Protein AF-A0A2E9A1E4-F1 (afdb_monomer_lite)

pLDDT: mean 84.2, std 9.4, range [40.03, 96.19]

Radius of gyration: 18.61 Å; chains: 1; bounding box: 49×43×43 Å

Structure (mmCIF, N/CA/C/O backbone):
data_AF-A0A2E9A1E4-F1
#
_entry.id   AF-A0A2E9A1E4-F1
#
loop_
_atom_site.group_PDB
_atom_site.id
_atom_site.type_symbol
_atom_site.label_atom_id
_atom_site.label_alt_id
_atom_site.label_comp_id
_atom_site.label_asym_id
_atom_site.label_entity_id
_atom_site.label_seq_id
_atom_site.pdbx_PDB_ins_code
_atom_site.Cartn_x
_atom_site.Cartn_y
_atom_site.Cartn_z
_atom_site.occupancy
_atom_site.B_iso_or_equiv
_atom_site.auth_seq_id
_atom_site.auth_comp_id
_atom_site.auth_asym_id
_atom_site.auth_atom_id
_atom_site.pdbx_PDB_model_num
ATOM 1 N N . MET A 1 1 ? -29.675 20.382 13.385 1.00 40.03 1 MET A N 1
ATOM 2 C CA . MET A 1 1 ? -28.700 20.435 12.267 1.00 40.03 1 MET A CA 1
ATOM 3 C C . MET A 1 1 ? -27.272 20.864 12.687 1.00 40.03 1 MET A C 1
ATOM 5 O O . MET A 1 1 ? -26.466 21.179 11.827 1.00 40.03 1 MET A O 1
ATOM 9 N N . LEU A 1 2 ? -26.897 20.816 13.980 1.00 40.12 2 LEU A N 1
ATOM 10 C CA . LEU A 1 2 ? -25.581 21.273 14.492 1.00 40.12 2 LEU A CA 1
ATOM 11 C C . LEU A 1 2 ? -24.606 20.144 14.901 1.00 40.12 2 LEU A C 1
ATOM 13 O O . LEU A 1 2 ? -23.461 20.408 15.244 1.00 40.12 2 LEU A O 1
ATOM 17 N N . ARG A 1 3 ? -25.017 18.871 14.825 1.00 50.09 3 ARG A N 1
ATOM 18 C CA . ARG A 1 3 ? -24.225 17.720 15.310 1.00 50.09 3 ARG A CA 1
ATOM 19 C C . ARG A 1 3 ? -23.134 17.237 14.333 1.00 50.09 3 ARG A C 1
ATOM 21 O O . ARG A 1 3 ? -22.234 16.516 14.751 1.00 50.09 3 ARG A O 1
ATOM 28 N N . ASN A 1 4 ? -23.188 17.636 13.056 1.00 57.94 4 ASN A N 1
ATOM 29 C CA . ASN A 1 4 ? -22.256 17.153 12.022 1.00 57.94 4 ASN A CA 1
ATOM 30 C C . ASN A 1 4 ? -20.977 17.989 11.865 1.00 57.94 4 ASN A C 1
ATOM 32 O O . ASN A 1 4 ? -19.946 17.414 11.529 1.00 57.94 4 ASN A O 1
ATOM 36 N N . LYS A 1 5 ? -20.995 19.303 12.143 1.00 59.41 5 LYS A N 1
ATOM 37 C CA . LYS A 1 5 ? -19.805 20.160 11.960 1.00 59.41 5 LYS A CA 1
ATOM 38 C C . LYS A 1 5 ? -18.646 19.756 12.881 1.00 59.41 5 LYS A C 1
ATOM 40 O O . LYS A 1 5 ? -17.521 19.650 12.408 1.00 59.41 5 LYS A O 1
ATOM 45 N N . ASN A 1 6 ? -18.929 19.412 14.142 1.00 72.94 6 ASN A N 1
ATOM 46 C CA . ASN A 1 6 ? -17.896 18.924 15.066 1.00 72.94 6 ASN A CA 1
ATOM 47 C C . ASN A 1 6 ? -17.335 17.562 14.647 1.00 72.94 6 ASN A C 1
ATOM 49 O O . ASN A 1 6 ? -16.136 17.351 14.753 1.00 72.94 6 ASN A O 1
ATOM 53 N N . LYS A 1 7 ? -18.167 16.649 14.127 1.00 76.62 7 LYS A N 1
ATOM 54 C CA . LYS A 1 7 ? -17.683 15.348 13.636 1.00 76.62 7 LYS A CA 1
ATOM 55 C C . LYS A 1 7 ? -16.771 15.501 12.425 1.00 76.62 7 LYS A C 1
ATOM 57 O O . LYS A 1 7 ? -15.719 14.881 12.393 1.00 76.62 7 LYS A O 1
ATOM 62 N N . PHE A 1 8 ? -17.161 16.333 11.459 1.00 78.88 8 PHE A N 1
ATOM 63 C CA . PHE A 1 8 ? -16.337 16.602 10.284 1.00 78.88 8 PHE A CA 1
ATOM 64 C C . PHE A 1 8 ? -15.002 17.246 10.670 1.00 78.88 8 PHE A C 1
ATOM 66 O O . PHE A 1 8 ? -13.958 16.788 10.224 1.00 78.88 8 PHE A O 1
ATOM 73 N N . PHE A 1 9 ? -15.026 18.244 11.559 1.00 81.19 9 PHE A N 1
ATOM 74 C CA . PHE A 1 9 ? -13.806 18.870 12.067 1.00 81.19 9 PHE A CA 1
ATOM 75 C C . PHE A 1 9 ? -12.897 17.865 12.789 1.00 81.19 9 PHE A C 1
ATOM 77 O O . PHE A 1 9 ? -11.700 17.841 12.537 1.00 81.19 9 PHE A O 1
ATOM 84 N N . ILE A 1 10 ? -13.458 16.978 13.619 1.00 76.50 10 ILE A N 1
ATOM 85 C CA . ILE A 1 10 ? -12.699 15.907 14.284 1.00 76.50 10 ILE A CA 1
ATOM 86 C C . ILE A 1 10 ? -12.077 14.943 13.264 1.00 76.50 10 ILE A C 1
ATOM 88 O O . ILE A 1 10 ? -10.913 14.588 13.411 1.00 76.50 10 ILE A O 1
ATOM 92 N N . ILE A 1 11 ? -12.820 14.536 12.229 1.00 78.50 11 ILE A N 1
ATOM 93 C CA . ILE A 1 11 ? -12.299 13.674 11.154 1.00 78.50 11 ILE A CA 1
ATOM 94 C C . ILE A 1 11 ? -11.147 14.367 10.423 1.00 78.50 11 ILE A C 1
ATOM 96 O O . ILE A 1 11 ? -10.117 13.748 10.183 1.00 78.50 11 ILE A O 1
ATOM 100 N N . LEU A 1 12 ? -11.304 15.652 10.107 1.00 80.94 12 LEU A N 1
ATOM 101 C CA . LEU A 1 12 ? -10.290 16.447 9.423 1.00 80.94 12 LEU A CA 1
ATOM 102 C C . LEU A 1 12 ? -9.027 16.606 10.283 1.00 80.94 12 LEU A C 1
ATOM 104 O O . LEU A 1 12 ? -7.925 16.408 9.784 1.00 80.94 12 LEU A O 1
ATOM 108 N N . VAL A 1 13 ? -9.170 16.875 11.584 1.00 85.00 13 VAL A N 1
ATOM 109 C CA . VAL A 1 13 ? -8.038 16.907 12.524 1.00 85.00 13 VAL A CA 1
ATOM 110 C C . VAL A 1 13 ? -7.352 15.543 12.595 1.00 85.00 13 VAL A C 1
ATOM 112 O O . VAL A 1 13 ? -6.137 15.479 12.451 1.00 85.00 13 VAL A O 1
ATOM 115 N N . LEU A 1 14 ? -8.104 14.448 12.756 1.00 79.31 14 LEU A N 1
ATOM 116 C CA . LEU A 1 14 ? -7.548 13.089 12.774 1.00 79.31 14 LEU A CA 1
ATOM 117 C C . LEU A 1 14 ? -6.788 12.761 11.487 1.00 79.31 14 LEU A C 1
ATOM 119 O O . LEU A 1 14 ? -5.710 12.180 11.554 1.00 79.31 14 LEU A O 1
ATOM 123 N N . PHE A 1 15 ? -7.315 13.167 10.332 1.00 78.25 15 PHE A N 1
ATOM 124 C CA . PHE A 1 15 ? -6.637 13.018 9.050 1.00 78.25 15 PHE A CA 1
ATOM 125 C C . PHE A 1 15 ? -5.281 13.734 9.043 1.00 78.25 15 PHE A C 1
ATOM 127 O O . PHE A 1 15 ? -4.271 13.110 8.727 1.00 78.25 15 PHE A O 1
ATOM 134 N N . PHE A 1 16 ? -5.219 14.996 9.479 1.00 79.94 16 PHE A N 1
ATOM 135 C CA . PHE A 1 16 ? -3.944 15.712 9.590 1.00 79.94 16 PHE A CA 1
ATOM 136 C C . PHE A 1 16 ? -2.987 15.070 10.597 1.00 79.94 16 PHE A C 1
ATOM 138 O O . PHE A 1 16 ? -1.792 15.008 10.327 1.00 79.94 16 PHE A O 1
ATOM 145 N N . VAL A 1 17 ? -3.483 14.538 11.717 1.00 82.62 17 VAL A N 1
ATOM 146 C CA . VAL A 1 17 ? -2.642 13.787 12.662 1.00 82.62 17 VAL A CA 1
ATOM 147 C C . VAL A 1 17 ? -2.032 12.552 11.994 1.00 82.62 17 VAL A C 1
ATOM 149 O O . VAL A 1 17 ? -0.837 12.320 12.132 1.00 82.62 17 VAL A O 1
ATOM 152 N N . ILE A 1 18 ? -2.809 11.786 11.224 1.00 79.62 18 ILE A N 1
ATOM 153 C CA . ILE A 1 18 ? -2.294 10.624 10.478 1.00 79.62 18 ILE A CA 1
ATOM 154 C C . ILE A 1 18 ? -1.239 11.058 9.452 1.00 79.62 18 ILE A C 1
ATOM 156 O O . ILE A 1 18 ? -0.200 10.407 9.326 1.00 79.62 18 ILE A O 1
ATOM 160 N N . LEU A 1 19 ? -1.467 12.174 8.753 1.00 79.00 19 LEU A N 1
ATOM 161 C CA . LEU A 1 19 ? -0.495 12.724 7.808 1.00 79.00 19 LEU A CA 1
ATOM 162 C C . LEU A 1 19 ? 0.808 13.166 8.488 1.00 79.00 19 LEU A C 1
ATOM 164 O O . LEU A 1 19 ? 1.867 12.992 7.899 1.00 79.00 19 LEU A O 1
ATOM 168 N N . LEU A 1 20 ? 0.763 13.674 9.724 1.00 81.75 20 LEU A N 1
ATOM 169 C CA . LEU A 1 20 ? 1.970 14.064 10.469 1.00 81.75 20 LEU A CA 1
ATOM 170 C C . LEU A 1 20 ? 2.889 12.877 10.776 1.00 81.75 20 LEU A C 1
ATOM 172 O O . LEU A 1 20 ? 4.106 13.032 10.774 1.00 81.75 20 LEU A O 1
ATOM 176 N N . PHE A 1 21 ? 2.320 11.699 11.033 1.00 80.75 21 PHE A N 1
ATOM 177 C CA . PHE A 1 21 ? 3.093 10.478 11.291 1.00 80.75 21 PHE A CA 1
ATOM 178 C C . PHE A 1 21 ? 3.447 9.710 10.015 1.00 80.75 21 PHE A C 1
ATOM 180 O O . PHE A 1 21 ? 4.192 8.734 10.054 1.00 80.75 21 PHE A O 1
ATOM 187 N N . THR A 1 22 ? 2.920 10.139 8.871 1.00 80.12 22 THR A N 1
ATOM 188 C CA . THR A 1 22 ? 3.180 9.507 7.585 1.00 80.12 22 THR A CA 1
ATOM 189 C C . THR A 1 22 ? 4.537 9.941 7.053 1.00 80.12 22 THR A C 1
ATOM 191 O O . THR A 1 22 ? 4.763 11.115 6.777 1.00 80.12 22 THR A O 1
ATOM 194 N N . LYS A 1 23 ? 5.440 8.981 6.848 1.00 80.75 23 LYS A N 1
ATOM 195 C CA . LYS A 1 23 ? 6.753 9.264 6.265 1.00 80.75 23 LYS A CA 1
ATOM 196 C C . LYS A 1 23 ? 6.636 9.522 4.760 1.00 80.75 23 LYS A C 1
ATOM 198 O O . LYS A 1 23 ? 6.281 8.623 3.999 1.00 80.75 23 LYS A O 1
ATOM 203 N N . ILE A 1 24 ? 6.914 10.742 4.315 1.00 76.75 24 ILE A N 1
ATOM 204 C CA . ILE A 1 24 ? 6.660 11.162 2.925 1.00 76.75 24 ILE A CA 1
ATOM 205 C C . ILE A 1 24 ? 7.833 10.795 2.001 1.00 76.75 24 ILE A C 1
ATOM 207 O O . ILE A 1 24 ? 7.619 10.460 0.838 1.00 76.75 24 ILE A O 1
ATOM 211 N N . ASP A 1 25 ? 9.057 10.761 2.533 1.00 71.31 25 ASP A N 1
ATOM 212 C CA . ASP A 1 25 ? 10.318 10.636 1.784 1.00 71.31 25 ASP A CA 1
ATOM 213 C C . ASP A 1 25 ? 10.343 9.439 0.820 1.00 71.31 25 ASP A C 1
ATOM 215 O O . ASP A 1 25 ? 10.876 9.516 -0.282 1.00 71.31 25 ASP A O 1
ATOM 219 N N . PHE A 1 26 ? 9.748 8.315 1.225 1.00 70.31 26 PHE A N 1
ATOM 220 C CA . PHE A 1 26 ? 9.741 7.084 0.433 1.00 70.31 26 PHE A CA 1
ATOM 221 C C . PHE A 1 26 ? 8.629 7.031 -0.623 1.00 70.31 26 PHE A C 1
ATOM 223 O O . PHE A 1 26 ? 8.713 6.212 -1.536 1.00 70.31 26 PHE A O 1
ATOM 230 N N . ARG A 1 27 ? 7.593 7.868 -0.490 1.00 76.94 27 ARG A N 1
ATOM 231 C CA . ARG A 1 27 ? 6.411 7.910 -1.371 1.00 76.94 27 ARG A CA 1
ATOM 232 C C . ARG A 1 27 ? 6.583 8.878 -2.541 1.00 76.94 27 ARG A C 1
ATOM 234 O O . ARG A 1 27 ? 5.845 8.796 -3.511 1.00 76.94 27 ARG A O 1
ATOM 241 N N . LEU A 1 28 ? 7.568 9.771 -2.441 1.00 79.81 28 LEU A N 1
ATOM 242 C CA . LEU A 1 28 ? 7.981 10.699 -3.498 1.00 79.81 28 LEU A CA 1
ATOM 243 C C . LEU A 1 28 ? 9.266 10.240 -4.200 1.00 79.81 28 LEU A C 1
ATOM 245 O O . LEU A 1 28 ? 9.949 11.035 -4.842 1.00 79.81 28 LEU A O 1
ATOM 249 N N . LYS A 1 29 ? 9.629 8.961 -4.054 1.00 79.62 29 LYS A N 1
ATOM 250 C CA . LYS A 1 29 ? 10.725 8.381 -4.827 1.00 79.62 29 LYS A CA 1
ATOM 251 C C . LYS A 1 29 ? 10.314 8.259 -6.287 1.00 79.62 29 LYS A C 1
ATOM 253 O O . LYS A 1 29 ? 9.159 7.983 -6.594 1.00 79.62 29 LYS A O 1
ATOM 258 N N . THR A 1 30 ? 11.286 8.443 -7.169 1.00 77.44 30 THR A N 1
ATOM 259 C CA . THR A 1 30 ? 11.099 8.296 -8.614 1.00 77.44 30 THR A CA 1
ATOM 260 C C . THR A 1 30 ? 11.078 6.836 -9.044 1.00 77.44 30 THR A C 1
ATOM 262 O O . THR A 1 30 ? 10.456 6.525 -10.052 1.00 77.44 30 THR A O 1
ATOM 265 N N . ASP A 1 31 ? 11.738 5.958 -8.282 1.00 78.25 31 ASP A N 1
ATOM 266 C CA . ASP A 1 31 ? 11.873 4.538 -8.598 1.00 78.25 31 ASP A CA 1
ATOM 267 C C . ASP A 1 31 ? 12.046 3.679 -7.327 1.00 78.25 31 ASP A C 1
ATOM 269 O O . ASP A 1 31 ? 12.456 4.181 -6.266 1.00 78.25 31 ASP A O 1
ATOM 273 N N . ILE A 1 32 ? 11.751 2.382 -7.433 1.00 84.00 32 ILE A N 1
ATOM 274 C CA . ILE A 1 32 ? 11.985 1.385 -6.388 1.00 84.00 32 ILE A CA 1
ATOM 275 C C . ILE A 1 32 ? 13.297 0.662 -6.675 1.00 84.00 32 ILE A C 1
ATOM 277 O O . ILE A 1 32 ? 13.448 -0.103 -7.619 1.00 84.00 32 ILE A O 1
ATOM 281 N N . THR A 1 33 ? 14.276 0.886 -5.804 1.00 83.88 33 THR A N 1
ATOM 282 C CA . THR A 1 33 ? 15.603 0.286 -5.936 1.00 83.88 33 THR A CA 1
ATOM 283 C C . THR A 1 33 ? 15.553 -1.229 -5.750 1.00 83.88 33 THR A C 1
ATOM 285 O O . THR A 1 33 ? 15.184 -1.705 -4.672 1.00 83.88 33 THR A O 1
ATOM 288 N N . CYS A 1 34 ? 16.028 -1.975 -6.746 1.00 83.75 34 CYS A N 1
ATOM 289 C CA . CYS A 1 34 ? 16.341 -3.396 -6.598 1.00 83.75 34 CYS A CA 1
ATOM 290 C C . CYS A 1 34 ? 17.409 -3.601 -5.496 1.00 83.75 34 CYS A C 1
ATOM 292 O O . CYS A 1 34 ? 18.268 -2.746 -5.284 1.00 83.75 34 CYS A O 1
ATOM 294 N N . CYS A 1 35 ? 17.438 -4.697 -4.740 1.00 81.75 35 CYS A N 1
ATOM 295 C CA . CYS A 1 35 ? 16.630 -5.915 -4.833 1.00 81.75 35 CYS A CA 1
ATOM 296 C C . CYS A 1 35 ? 16.207 -6.343 -3.422 1.00 81.75 35 CYS A C 1
ATOM 298 O O . CYS A 1 35 ? 16.689 -7.340 -2.878 1.00 81.75 35 CYS A O 1
ATOM 300 N N . SER A 1 36 ? 15.387 -5.514 -2.779 1.00 86.75 36 SER A N 1
ATOM 301 C CA . SER A 1 36 ? 14.762 -5.825 -1.492 1.00 86.75 36 SER A CA 1
ATOM 302 C C . SER A 1 36 ? 13.408 -6.510 -1.695 1.00 86.75 36 SER A C 1
ATOM 304 O O . SER A 1 36 ? 12.924 -6.632 -2.818 1.00 86.75 36 SER A O 1
ATOM 306 N N . ASP A 1 37 ? 12.771 -6.936 -0.607 1.00 86.25 37 ASP A N 1
ATOM 307 C CA . ASP A 1 37 ? 11.415 -7.498 -0.673 1.00 86.25 37 ASP A CA 1
ATOM 308 C C . ASP A 1 37 ? 10.406 -6.478 -1.233 1.00 86.25 37 ASP A C 1
ATOM 310 O O . ASP A 1 37 ? 9.525 -6.840 -2.002 1.00 86.25 37 ASP A O 1
ATOM 314 N N . ASP A 1 38 ? 10.574 -5.188 -0.911 1.00 86.69 38 ASP A N 1
ATOM 315 C CA . ASP A 1 38 ? 9.723 -4.103 -1.427 1.00 86.69 38 ASP A CA 1
ATOM 316 C C . ASP A 1 38 ? 9.736 -4.038 -2.958 1.00 86.69 38 ASP A C 1
ATOM 318 O O . ASP A 1 38 ? 8.695 -3.813 -3.575 1.00 86.69 38 ASP A O 1
ATOM 322 N N . PHE A 1 39 ? 10.913 -4.256 -3.552 1.00 90.25 39 PHE A N 1
ATOM 323 C CA . PHE A 1 39 ? 11.080 -4.340 -4.997 1.00 90.25 39 PHE A CA 1
ATOM 324 C C . PHE A 1 39 ? 10.326 -5.545 -5.557 1.00 90.25 39 PHE A C 1
ATOM 326 O O . PHE A 1 39 ? 9.548 -5.394 -6.487 1.00 90.25 39 PHE A O 1
ATOM 333 N N . ASP A 1 40 ? 10.469 -6.720 -4.948 1.00 90.75 40 ASP A N 1
ATOM 334 C CA . ASP A 1 40 ? 9.810 -7.936 -5.434 1.00 90.75 40 ASP A CA 1
ATOM 335 C C . ASP A 1 40 ? 8.282 -7.804 -5.439 1.00 90.75 40 ASP A C 1
ATOM 337 O O . ASP A 1 40 ? 7.625 -8.150 -6.421 1.00 90.75 40 ASP A O 1
ATOM 341 N N . TYR A 1 41 ? 7.713 -7.252 -4.365 1.00 91.50 41 TYR A N 1
ATOM 342 C CA . TYR A 1 41 ? 6.272 -7.016 -4.267 1.00 91.50 41 TYR A CA 1
ATOM 343 C C . TYR A 1 41 ? 5.781 -5.964 -5.261 1.00 91.50 41 TYR A C 1
ATOM 345 O O . TYR A 1 41 ? 4.688 -6.103 -5.812 1.00 91.50 41 TYR A O 1
ATOM 353 N N . PHE A 1 42 ? 6.589 -4.934 -5.516 1.00 92.56 42 PHE A N 1
ATOM 354 C CA . PHE A 1 42 ? 6.269 -3.927 -6.516 1.00 92.56 42 PHE A CA 1
ATOM 355 C C . PHE A 1 42 ? 6.289 -4.503 -7.929 1.00 92.56 42 PHE A C 1
ATOM 357 O O . PHE A 1 42 ? 5.333 -4.294 -8.661 1.00 92.56 42 PHE A O 1
ATOM 364 N N . ILE A 1 43 ? 7.303 -5.293 -8.283 1.00 93.50 43 ILE A N 1
ATOM 365 C CA . ILE A 1 43 ? 7.417 -5.923 -9.605 1.00 93.50 43 ILE A CA 1
ATOM 366 C C . ILE A 1 43 ? 6.236 -6.864 -9.872 1.00 93.50 43 ILE A C 1
ATOM 368 O O . ILE A 1 43 ? 5.694 -6.886 -10.974 1.00 93.50 43 ILE A O 1
ATOM 372 N N . HIS A 1 44 ? 5.771 -7.594 -8.851 1.00 94.19 44 HIS A N 1
ATOM 373 C CA . 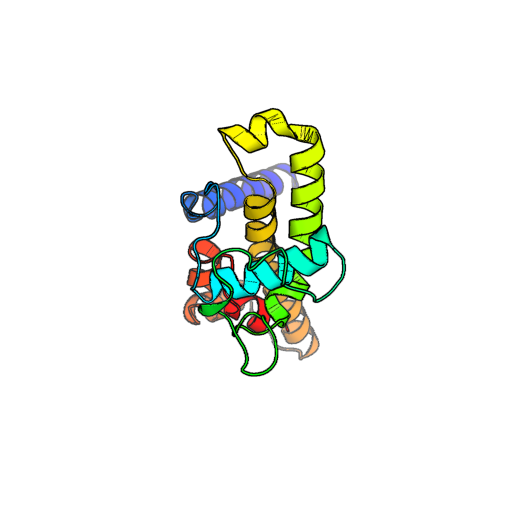HIS A 1 44 ? 4.519 -8.348 -8.934 1.00 94.19 44 HIS A CA 1
ATOM 374 C C . HIS A 1 44 ? 3.297 -7.466 -9.209 1.00 94.19 44 HIS A C 1
ATOM 376 O O . HIS A 1 44 ? 2.434 -7.857 -9.987 1.00 94.19 44 HIS A O 1
ATOM 382 N N . ALA A 1 45 ? 3.193 -6.301 -8.567 1.00 95.12 45 ALA A N 1
ATOM 383 C CA . ALA A 1 45 ? 2.098 -5.372 -8.828 1.00 95.12 45 ALA A CA 1
ATOM 384 C C . ALA A 1 45 ? 2.199 -4.742 -10.226 1.00 95.12 45 ALA A C 1
ATOM 386 O O . ALA A 1 45 ? 1.178 -4.557 -10.882 1.00 95.12 45 ALA A O 1
ATOM 387 N N . GLU A 1 46 ? 3.415 -4.427 -10.670 1.00 94.75 46 GLU A N 1
ATOM 388 C CA . GLU A 1 46 ? 3.712 -3.748 -11.928 1.00 94.75 46 GLU A CA 1
ATOM 389 C C . GLU A 1 46 ? 3.385 -4.626 -13.139 1.00 94.75 46 GLU A C 1
ATOM 391 O O . GLU A 1 46 ? 2.593 -4.195 -13.970 1.00 94.75 46 GLU A O 1
ATOM 396 N N . THR A 1 47 ? 3.857 -5.880 -13.186 1.00 95.19 47 THR A N 1
ATOM 397 C CA . THR A 1 47 ? 3.536 -6.816 -14.291 1.00 95.19 47 THR A CA 1
ATOM 398 C C . THR A 1 47 ? 2.021 -7.006 -14.461 1.00 95.19 47 THR A C 1
ATOM 400 O O . THR A 1 47 ? 1.488 -6.959 -15.567 1.00 95.19 47 THR A O 1
ATOM 403 N N . ILE A 1 48 ? 1.269 -7.088 -13.354 1.00 96.12 48 ILE A N 1
ATOM 404 C CA . ILE A 1 48 ? -0.194 -7.223 -13.401 1.00 96.12 48 ILE A CA 1
ATOM 405 C C . ILE A 1 48 ? -0.848 -5.927 -13.893 1.00 96.12 48 ILE A C 1
ATOM 407 O O . ILE A 1 48 ? -1.821 -5.969 -14.642 1.00 96.12 48 ILE A O 1
ATOM 411 N N . ALA A 1 49 ? -0.377 -4.779 -13.412 1.00 95.75 49 ALA A N 1
ATOM 412 C CA . ALA A 1 49 ? -1.004 -3.488 -13.669 1.00 95.75 49 ALA A CA 1
ATOM 413 C C . ALA A 1 49 ? -0.668 -2.905 -15.050 1.00 95.75 49 ALA A C 1
ATOM 415 O O . ALA A 1 49 ? -1.441 -2.087 -15.556 1.00 95.75 49 ALA A O 1
ATOM 416 N N . GLU A 1 50 ? 0.474 -3.274 -15.627 1.00 94.38 50 GLU A N 1
ATOM 417 C CA . GLU A 1 50 ? 0.918 -2.832 -16.951 1.00 94.38 50 GLU A CA 1
ATOM 418 C C . GLU A 1 50 ? 0.538 -3.833 -18.041 1.00 94.38 50 GLU A C 1
ATOM 420 O O . GLU A 1 50 ? -0.086 -3.443 -19.030 1.00 94.38 50 GLU A O 1
ATOM 425 N N . ASP A 1 51 ? 0.842 -5.115 -17.824 1.00 94.38 51 ASP A N 1
ATOM 426 C CA . ASP A 1 51 ? 0.789 -6.140 -18.871 1.00 94.38 51 ASP A CA 1
ATOM 427 C C . ASP A 1 51 ? -0.333 -7.168 -18.661 1.00 94.38 51 ASP A C 1
ATOM 429 O O . ASP A 1 51 ? -0.701 -7.893 -19.586 1.00 94.38 51 ASP A O 1
ATOM 433 N N . PHE A 1 52 ? -0.936 -7.199 -17.466 1.00 94.56 52 PHE A N 1
ATOM 434 C CA . PHE A 1 52 ? -1.953 -8.181 -17.067 1.00 94.56 52 PHE A CA 1
ATOM 435 C C . PHE A 1 52 ? -1.482 -9.636 -17.187 1.00 94.56 52 PHE A C 1
ATOM 437 O O . PHE A 1 52 ? -2.284 -10.541 -17.447 1.00 94.56 52 PHE A O 1
ATOM 444 N N . ASP A 1 53 ? -0.193 -9.877 -16.960 1.00 93.50 53 ASP A N 1
ATOM 445 C CA . ASP A 1 53 ? 0.401 -11.205 -16.996 1.00 93.50 53 ASP A CA 1
ATOM 446 C C . ASP A 1 53 ? 1.316 -11.472 -15.782 1.00 93.50 53 ASP A C 1
ATOM 448 O O . ASP A 1 53 ? 1.189 -10.849 -14.726 1.00 93.50 53 ASP A O 1
ATOM 452 N N . PHE A 1 54 ? 2.141 -12.514 -15.895 1.00 90.94 54 PHE A N 1
ATOM 453 C CA . PHE A 1 54 ? 3.182 -12.864 -14.928 1.00 90.94 54 PHE A CA 1
ATOM 454 C C . PHE A 1 54 ? 4.509 -13.132 -15.652 1.00 90.94 54 PHE A C 1
ATOM 456 O O . PHE A 1 54 ? 5.265 -14.030 -15.256 1.00 90.94 54 PHE A O 1
ATOM 463 N N . ASP A 1 55 ? 4.751 -12.424 -16.757 1.00 91.31 55 ASP A N 1
ATOM 464 C CA . ASP A 1 55 ? 6.032 -12.428 -17.451 1.00 91.31 55 ASP A CA 1
ATOM 465 C C . ASP A 1 55 ? 6.841 -11.210 -17.003 1.00 91.31 55 ASP A C 1
ATOM 467 O O . ASP A 1 55 ? 6.514 -10.074 -17.302 1.00 91.31 55 ASP A O 1
ATOM 471 N N . TYR A 1 56 ? 7.914 -11.458 -16.253 1.00 91.44 56 TYR A N 1
ATOM 472 C CA . TYR A 1 56 ? 8.710 -10.402 -15.624 1.00 91.44 56 TYR A CA 1
ATOM 473 C C . TYR A 1 56 ? 9.881 -9.931 -16.492 1.00 91.44 56 TYR A C 1
ATOM 475 O O . TYR A 1 56 ? 10.766 -9.225 -16.002 1.00 91.44 56 TYR A O 1
ATOM 483 N N . ALA A 1 57 ? 9.973 -10.389 -17.744 1.00 90.00 57 ALA A N 1
ATOM 484 C CA . ALA A 1 57 ? 11.136 -10.148 -18.594 1.00 90.00 57 ALA A CA 1
ATOM 485 C C . ALA A 1 57 ? 11.402 -8.653 -18.842 1.00 90.00 57 ALA A C 1
ATOM 487 O O . ALA A 1 57 ? 12.562 -8.244 -18.909 1.00 90.00 57 ALA A O 1
ATOM 488 N N . ASN A 1 58 ? 10.350 -7.842 -18.955 1.00 90.75 58 ASN A N 1
ATOM 489 C CA . ASN A 1 58 ? 10.424 -6.391 -19.116 1.00 90.75 58 ASN A CA 1
ATOM 490 C C . ASN A 1 58 ? 10.615 -5.657 -17.781 1.00 90.75 58 ASN A C 1
ATOM 492 O O . ASN A 1 58 ? 11.454 -4.760 -17.732 1.00 90.75 58 ASN A O 1
ATOM 496 N N . GLN A 1 59 ? 9.936 -6.045 -16.693 1.00 90.75 59 GLN A N 1
ATOM 497 C CA . GLN A 1 59 ? 10.113 -5.366 -15.395 1.00 90.75 59 GLN A CA 1
ATOM 498 C C . GLN A 1 59 ? 11.474 -5.644 -14.740 1.00 90.75 59 GLN A C 1
ATOM 500 O O . GLN A 1 59 ? 12.000 -4.813 -14.003 1.00 90.75 59 GLN A O 1
ATOM 505 N N . LEU A 1 60 ? 12.079 -6.809 -14.994 1.00 90.00 60 LEU A N 1
ATOM 506 C CA . LEU A 1 60 ? 13.378 -7.189 -14.419 1.00 90.00 60 LEU A CA 1
ATOM 507 C C . LEU A 1 60 ? 14.566 -6.908 -15.349 1.00 90.00 60 LEU A C 1
ATOM 509 O O . LEU A 1 60 ? 15.680 -7.373 -15.078 1.00 90.00 60 LEU A O 1
ATOM 513 N N . GLN A 1 61 ? 14.360 -6.139 -16.421 1.00 87.75 61 GLN A N 1
ATOM 514 C CA . GLN A 1 61 ? 15.423 -5.784 -17.354 1.00 87.75 61 GLN A CA 1
ATOM 515 C C . GLN A 1 61 ? 16.579 -5.065 -16.630 1.00 87.75 61 GLN A C 1
ATOM 517 O O . GLN A 1 61 ? 16.388 -4.090 -15.908 1.00 87.75 61 GLN A O 1
ATOM 522 N N . GLY A 1 62 ? 17.808 -5.548 -16.817 1.00 84.69 62 GLY A N 1
ATOM 523 C CA . GLY A 1 62 ? 19.015 -5.038 -16.157 1.00 84.69 62 GLY A CA 1
ATOM 524 C C . GLY A 1 62 ? 19.302 -5.618 -14.765 1.00 84.69 62 GLY A C 1
ATOM 525 O O . GLY A 1 62 ? 20.400 -5.411 -14.241 1.00 84.69 62 GLY A O 1
ATOM 526 N N . VAL A 1 63 ? 18.370 -6.372 -14.172 1.00 85.81 63 VAL A N 1
ATOM 527 C CA . VAL A 1 63 ? 18.533 -7.052 -12.871 1.00 85.81 63 VAL A CA 1
ATOM 528 C C . VAL A 1 63 ? 18.161 -8.538 -12.929 1.00 85.81 63 VAL A C 1
ATOM 530 O O . VAL A 1 63 ? 17.975 -9.189 -11.899 1.00 85.81 63 VAL A O 1
ATOM 533 N N . GLU A 1 64 ? 18.146 -9.121 -14.127 1.00 83.19 64 GLU A N 1
ATOM 534 C CA . GLU A 1 64 ? 17.669 -10.481 -14.400 1.00 83.19 64 GLU A CA 1
ATOM 535 C C . GLU A 1 64 ? 18.430 -11.524 -13.570 1.00 83.19 64 GLU A C 1
ATOM 537 O O . GLU A 1 64 ? 17.868 -12.499 -13.077 1.00 83.19 64 GLU A O 1
ATOM 542 N N . LYS A 1 65 ? 19.736 -11.304 -13.374 1.00 76.12 65 LYS A N 1
ATOM 543 C CA . LYS A 1 65 ? 20.610 -12.208 -12.608 1.00 76.12 65 LYS A CA 1
ATOM 544 C C . LYS A 1 65 ? 20.416 -12.108 -11.096 1.00 76.12 65 LYS A C 1
ATOM 546 O O . LYS A 1 65 ? 20.790 -13.039 -10.387 1.00 76.12 65 LYS A O 1
ATOM 551 N N . ALA A 1 66 ? 19.886 -10.990 -10.601 1.00 72.19 66 ALA A N 1
ATOM 552 C CA . ALA A 1 66 ? 19.666 -10.778 -9.174 1.00 72.19 66 ALA A CA 1
ATOM 553 C C . ALA A 1 66 ? 18.386 -11.472 -8.683 1.00 72.19 66 ALA A C 1
ATOM 555 O O . ALA A 1 66 ? 18.312 -11.845 -7.512 1.00 72.19 66 ALA A O 1
ATOM 556 N N . ARG A 1 67 ? 17.407 -11.676 -9.576 1.00 68.62 67 ARG A N 1
ATOM 557 C CA . ARG A 1 67 ? 16.095 -12.282 -9.305 1.00 68.62 67 ARG A CA 1
ATOM 558 C C . ARG A 1 67 ? 15.784 -13.378 -10.326 1.00 68.62 67 ARG A C 1
ATOM 560 O O . ARG A 1 67 ? 14.984 -13.216 -11.244 1.00 68.62 67 ARG A O 1
ATOM 567 N N . HIS A 1 68 ? 16.467 -14.510 -10.166 1.00 65.62 68 HIS A N 1
ATOM 568 C CA . HIS A 1 68 ? 16.290 -15.688 -11.013 1.00 65.62 68 HIS A CA 1
ATOM 569 C C . HIS A 1 68 ? 15.921 -16.894 -10.157 1.00 65.62 68 HIS A C 1
ATOM 571 O O . HIS A 1 68 ? 16.724 -17.368 -9.346 1.00 65.62 68 HIS A O 1
ATOM 577 N N . ASN A 1 69 ? 14.729 -17.446 -10.374 1.00 61.34 69 ASN A N 1
ATOM 578 C CA . ASN A 1 69 ? 14.479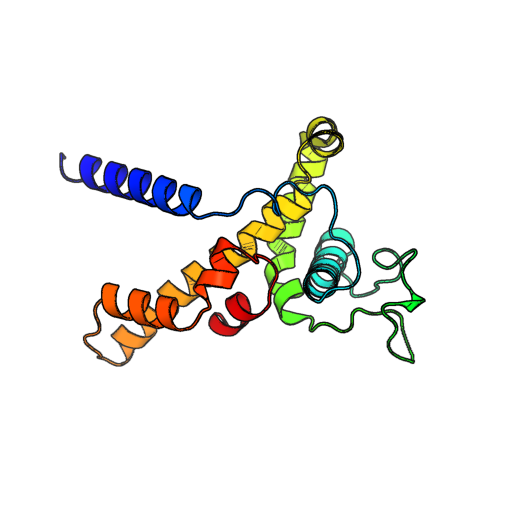 -18.830 -10.007 1.00 61.34 69 ASN A CA 1
ATOM 579 C C . ASN A 1 69 ? 15.180 -19.690 -11.064 1.00 61.34 69 ASN A C 1
ATOM 581 O O . ASN A 1 69 ? 15.105 -19.367 -12.240 1.00 61.34 69 ASN A O 1
ATOM 585 N N . LYS A 1 70 ? 15.859 -20.783 -10.693 1.00 64.56 70 LYS A N 1
ATOM 586 C CA . LYS A 1 70 ? 16.794 -21.553 -11.553 1.00 64.56 70 LYS A CA 1
ATOM 587 C C . LYS A 1 70 ? 16.293 -21.878 -12.978 1.00 64.56 70 LYS A C 1
ATOM 589 O O . LYS A 1 70 ? 17.110 -22.179 -13.842 1.00 64.56 70 LYS A O 1
ATOM 594 N N . VAL A 1 71 ? 14.982 -21.817 -13.214 1.00 71.25 71 VAL A N 1
ATOM 595 C CA . VAL A 1 71 ? 14.292 -22.106 -14.475 1.00 71.25 71 VAL A CA 1
ATOM 596 C C . VAL A 1 71 ? 13.761 -20.850 -15.200 1.00 71.25 71 VAL A C 1
ATOM 598 O O . VAL A 1 71 ? 13.683 -20.877 -16.425 1.00 71.25 71 VAL A O 1
ATOM 601 N N . LYS A 1 72 ? 13.396 -19.764 -14.497 1.00 80.31 72 LYS A N 1
ATOM 602 C CA . LYS A 1 72 ? 12.777 -18.550 -15.071 1.00 80.31 72 LYS A CA 1
ATOM 603 C C . LYS A 1 72 ? 13.077 -17.290 -14.246 1.00 80.31 72 LYS A C 1
ATOM 605 O O . LYS A 1 72 ? 13.177 -17.355 -13.021 1.00 80.31 72 LYS A O 1
ATOM 610 N N . ILE A 1 73 ? 13.141 -16.154 -14.938 1.00 85.94 73 ILE A N 1
ATOM 611 C CA . ILE A 1 73 ? 13.287 -14.821 -14.342 1.00 85.94 73 ILE A CA 1
ATOM 612 C C . ILE A 1 73 ? 11.985 -14.495 -13.599 1.00 85.94 73 ILE A C 1
ATOM 614 O O . ILE A 1 73 ? 10.913 -14.509 -14.202 1.00 85.94 73 ILE A O 1
ATOM 618 N N . ALA A 1 74 ? 12.072 -14.294 -12.286 1.00 87.38 74 ALA A N 1
ATOM 619 C CA . ALA A 1 74 ? 10.933 -13.982 -11.429 1.00 87.38 74 ALA A CA 1
ATOM 620 C C . ALA A 1 74 ? 11.426 -13.422 -10.081 1.00 87.38 74 ALA A C 1
ATOM 622 O O . ALA A 1 74 ? 12.496 -13.835 -9.614 1.00 87.38 74 ALA A O 1
ATOM 623 N N . PRO A 1 75 ? 10.649 -12.543 -9.422 1.00 88.56 75 PRO A N 1
ATOM 624 C CA . PRO A 1 75 ? 10.937 -12.110 -8.056 1.00 88.56 75 PRO A CA 1
ATOM 625 C C . PRO A 1 75 ? 11.000 -13.292 -7.069 1.00 88.56 75 PRO A C 1
ATOM 627 O O . PRO A 1 75 ? 10.376 -14.332 -7.296 1.00 88.56 75 PRO A O 1
ATOM 630 N N . PHE A 1 76 ? 11.753 -13.151 -5.969 1.00 86.69 76 PHE A N 1
ATOM 631 C CA . PHE A 1 76 ? 11.777 -14.165 -4.902 1.00 86.69 76 PHE A CA 1
ATOM 632 C C . PHE A 1 76 ? 10.628 -13.986 -3.910 1.00 86.69 76 PHE A C 1
ATOM 634 O O . PHE A 1 76 ? 10.180 -14.967 -3.314 1.00 86.69 76 PHE A O 1
ATOM 641 N N . GLY A 1 77 ? 10.193 -12.740 -3.715 1.00 85.44 77 GLY A N 1
ATOM 642 C CA . GLY A 1 77 ? 9.046 -12.391 -2.892 1.00 85.44 77 GLY A CA 1
ATOM 643 C C . GLY A 1 77 ? 7.767 -13.105 -3.328 1.00 85.44 77 GLY A C 1
ATOM 644 O O . GLY A 1 77 ? 7.628 -13.594 -4.446 1.00 85.44 77 GLY A O 1
ATOM 645 N N . PHE A 1 78 ? 6.815 -13.196 -2.404 1.00 87.94 78 PHE A N 1
ATOM 646 C CA . PHE A 1 78 ? 5.512 -13.782 -2.686 1.00 87.94 78 PHE A CA 1
ATOM 647 C C . PHE A 1 78 ? 4.613 -12.821 -3.473 1.00 87.94 78 PHE A C 1
ATOM 649 O O . PHE A 1 78 ? 4.590 -11.617 -3.228 1.00 87.94 78 PHE A O 1
ATOM 656 N N . LEU A 1 79 ? 3.773 -13.393 -4.336 1.00 90.50 79 LEU A N 1
ATOM 657 C CA . LEU A 1 79 ? 2.834 -12.663 -5.191 1.00 90.50 79 LEU A CA 1
ATOM 658 C C . LEU A 1 79 ? 1.747 -11.884 -4.423 1.00 90.50 79 LEU A C 1
ATOM 660 O O . LEU A 1 79 ? 1.234 -10.890 -4.929 1.00 90.50 79 LEU A O 1
ATOM 664 N N . GLY A 1 80 ? 1.347 -12.347 -3.234 1.00 90.25 80 GLY A N 1
ATOM 665 C CA . GLY A 1 80 ? 0.095 -11.931 -2.583 1.00 90.25 80 GLY A CA 1
ATOM 666 C C . GLY A 1 80 ? -0.055 -10.420 -2.368 1.00 90.25 80 GLY A C 1
ATOM 667 O O . GLY A 1 80 ? -1.087 -9.852 -2.722 1.00 90.25 80 GLY A O 1
ATOM 668 N N . SER A 1 81 ? 0.974 -9.758 -1.836 1.00 90.38 81 SER A N 1
ATOM 669 C CA . SER A 1 81 ? 0.986 -8.298 -1.656 1.00 90.38 81 SER A CA 1
ATOM 670 C C . SER A 1 81 ? 0.938 -7.561 -2.993 1.00 90.38 81 SER A C 1
ATOM 672 O O . SER A 1 81 ? 0.162 -6.618 -3.134 1.00 90.38 81 SER A O 1
ATOM 674 N N . GLY A 1 82 ? 1.700 -8.024 -3.988 1.00 92.31 82 GLY A N 1
ATOM 675 C CA . GLY A 1 82 ? 1.698 -7.455 -5.334 1.00 92.31 82 GLY A CA 1
ATOM 676 C C . GLY A 1 82 ? 0.325 -7.539 -6.003 1.00 92.31 82 GLY A C 1
ATOM 677 O O . GLY A 1 82 ? -0.167 -6.545 -6.527 1.00 92.31 82 GLY A O 1
ATOM 678 N N . LEU A 1 83 ? -0.356 -8.683 -5.886 1.00 93.94 83 LEU A N 1
ATOM 679 C CA . LEU A 1 83 ? -1.712 -8.875 -6.410 1.00 93.94 83 LEU A CA 1
ATOM 680 C C . LEU A 1 83 ? -2.725 -7.911 -5.775 1.00 93.94 83 LEU A C 1
ATOM 682 O O . LEU A 1 83 ? -3.559 -7.338 -6.471 1.00 93.94 83 LEU A O 1
ATOM 686 N N . LEU A 1 84 ? -2.652 -7.724 -4.455 1.00 94.00 84 LEU A N 1
ATOM 687 C CA . LEU A 1 84 ? -3.527 -6.799 -3.732 1.00 94.00 84 LEU A CA 1
ATOM 688 C C . LEU A 1 84 ? -3.208 -5.330 -4.055 1.00 94.00 84 LEU A C 1
ATOM 690 O O . LEU A 1 84 ? -4.104 -4.490 -4.101 1.00 94.00 84 LEU A O 1
ATOM 694 N N . ALA A 1 85 ? -1.945 -5.005 -4.316 1.00 94.38 85 ALA A N 1
ATOM 695 C CA . ALA A 1 85 ? -1.529 -3.647 -4.637 1.00 94.38 85 ALA A CA 1
ATOM 696 C C . ALA A 1 85 ? -1.709 -3.272 -6.125 1.00 94.38 85 ALA A C 1
ATOM 698 O O . ALA A 1 85 ? -1.843 -2.085 -6.432 1.00 94.38 85 ALA A O 1
ATOM 699 N N . ALA A 1 86 ? -1.780 -4.245 -7.041 1.00 95.94 86 ALA A N 1
ATOM 700 C CA . ALA A 1 86 ? -1.892 -4.022 -8.487 1.00 95.94 86 ALA A CA 1
ATOM 701 C C . ALA A 1 86 ? -3.045 -3.085 -8.914 1.00 95.94 86 ALA A C 1
ATOM 703 O O . ALA A 1 86 ? -2.800 -2.196 -9.730 1.00 95.94 86 ALA A O 1
ATOM 704 N N . PRO A 1 87 ? -4.273 -3.163 -8.351 1.00 95.50 87 PRO A N 1
ATOM 705 C CA . PRO A 1 87 ? -5.344 -2.227 -8.705 1.00 95.50 87 PRO A CA 1
ATOM 706 C C . PRO A 1 87 ? -5.000 -0.767 -8.390 1.00 95.50 87 PRO A C 1
ATOM 708 O O . PRO A 1 87 ? -5.421 0.139 -9.105 1.00 95.50 87 PRO A O 1
ATOM 711 N N . PHE A 1 88 ? -4.226 -0.526 -7.329 1.00 95.56 88 PHE A N 1
ATOM 712 C CA . PHE A 1 88 ? -3.777 0.817 -6.973 1.00 95.56 88 PHE A CA 1
ATOM 713 C C . PHE A 1 88 ? -2.689 1.303 -7.929 1.00 95.56 88 PHE A C 1
ATOM 715 O O . PHE A 1 88 ? -2.742 2.449 -8.368 1.00 95.56 88 PHE A O 1
ATOM 722 N N . LEU A 1 89 ? -1.747 0.432 -8.299 1.00 95.06 89 LEU A N 1
ATOM 723 C CA . LEU A 1 89 ? -0.717 0.763 -9.285 1.00 95.06 89 LEU A CA 1
ATOM 724 C C . LEU A 1 89 ? -1.344 1.079 -10.650 1.00 95.06 89 LEU A C 1
ATOM 726 O O . LEU A 1 89 ? -0.987 2.078 -11.262 1.00 95.06 89 LEU A O 1
ATOM 730 N N . LEU A 1 90 ? -2.365 0.323 -11.067 1.00 96.19 90 LEU A N 1
ATOM 731 C CA . LEU A 1 90 ? -3.131 0.589 -12.287 1.00 96.19 90 LEU A CA 1
ATOM 732 C C . LEU A 1 90 ? -3.780 1.982 -12.273 1.00 96.19 90 LEU A C 1
ATOM 734 O O . LEU A 1 90 ? -3.749 2.691 -13.278 1.00 96.19 90 LEU A O 1
ATOM 738 N N . ILE A 1 91 ? -4.329 2.419 -11.133 1.00 95.88 91 ILE A N 1
ATOM 739 C CA . ILE A 1 91 ? -4.814 3.801 -10.978 1.00 95.88 91 ILE A CA 1
ATOM 740 C C . ILE A 1 91 ? -3.650 4.790 -11.121 1.00 95.88 91 ILE A C 1
ATOM 742 O O . ILE A 1 91 ? -3.790 5.797 -11.811 1.00 95.88 91 ILE A O 1
ATOM 746 N N . GLY A 1 92 ? -2.494 4.491 -10.529 1.00 93.69 92 GLY A N 1
ATOM 747 C CA . GLY A 1 92 ? -1.272 5.276 -10.705 1.00 93.69 92 GLY A CA 1
ATOM 748 C C . GLY A 1 92 ? -0.858 5.421 -12.172 1.00 93.69 92 GLY A C 1
ATOM 749 O O . GLY A 1 92 ? -0.600 6.539 -12.607 1.00 93.69 92 GLY A O 1
ATOM 750 N N . ASN A 1 93 ? -0.914 4.341 -12.957 1.00 93.44 93 ASN A N 1
ATOM 751 C CA . ASN A 1 93 ? -0.637 4.350 -14.399 1.00 93.44 93 ASN A CA 1
ATOM 752 C C . ASN A 1 93 ? -1.585 5.288 -15.160 1.00 93.44 93 ASN A C 1
ATOM 754 O O . ASN A 1 93 ? -1.162 6.029 -16.047 1.00 93.44 93 ASN A O 1
ATOM 758 N N . ILE A 1 94 ? -2.872 5.299 -14.799 1.00 94.44 94 ILE A N 1
ATOM 759 C CA . ILE A 1 94 ? -3.850 6.223 -15.390 1.00 94.44 94 ILE A CA 1
ATOM 760 C C . ILE A 1 94 ? -3.464 7.677 -15.085 1.00 94.44 94 ILE A C 1
ATOM 762 O O . ILE A 1 94 ? -3.515 8.524 -15.975 1.00 94.44 94 ILE A O 1
ATOM 766 N N . PHE A 1 95 ? -3.057 7.975 -13.849 1.00 93.00 95 PHE A N 1
ATOM 767 C CA . PHE A 1 95 ? -2.640 9.323 -13.457 1.00 93.00 95 PHE A CA 1
ATOM 768 C C . PHE A 1 95 ? -1.338 9.752 -14.132 1.00 93.00 95 PHE A C 1
ATOM 770 O O . PHE A 1 95 ? -1.265 10.882 -14.608 1.00 93.00 95 PHE A O 1
ATOM 777 N N . ASP A 1 96 ? -0.353 8.865 -14.240 1.00 91.00 96 ASP A N 1
ATOM 778 C CA . ASP A 1 96 ? 0.879 9.126 -14.987 1.00 91.00 96 ASP A CA 1
ATOM 779 C C . ASP A 1 96 ? 0.590 9.474 -16.449 1.00 91.00 96 ASP A C 1
ATOM 781 O O . ASP A 1 96 ? 1.141 10.438 -16.973 1.00 91.00 96 ASP A O 1
ATOM 785 N N . ASN A 1 97 ? -0.332 8.757 -17.094 1.00 90.31 97 ASN A N 1
ATOM 786 C CA . ASN A 1 97 ? -0.719 9.036 -18.477 1.00 90.31 97 ASN A CA 1
ATOM 787 C C . ASN A 1 97 ? -1.441 10.387 -18.636 1.00 90.31 97 ASN A C 1
ATOM 789 O O . ASN A 1 97 ? -1.271 11.058 -19.652 1.00 90.31 97 ASN A O 1
ATOM 793 N N . ILE A 1 98 ? -2.241 10.801 -17.647 1.00 93.19 98 ILE A N 1
ATOM 794 C CA . ILE A 1 98 ? -2.961 12.087 -17.666 1.00 93.19 98 ILE A CA 1
ATOM 795 C C . ILE A 1 98 ? -2.030 13.261 -17.321 1.00 93.19 98 ILE A C 1
ATOM 797 O O . ILE A 1 98 ? -2.168 14.344 -17.887 1.00 93.19 98 ILE A O 1
ATOM 801 N N . PHE A 1 99 ? -1.083 13.059 -16.402 1.00 90.12 99 PHE A N 1
ATOM 802 C CA . PHE A 1 99 ? -0.223 14.099 -15.826 1.00 90.12 99 PHE A CA 1
ATOM 803 C C . PHE A 1 99 ? 1.268 13.876 -16.134 1.00 90.12 99 PHE A C 1
ATOM 805 O O . PHE A 1 99 ? 2.127 14.208 -15.314 1.00 90.12 99 PHE A O 1
ATOM 812 N N . GLY A 1 100 ? 1.588 13.334 -17.312 1.00 80.50 100 GLY A N 1
ATOM 813 C CA . GLY A 1 100 ? 2.936 12.865 -17.668 1.00 80.50 100 GLY A CA 1
ATOM 814 C C . GLY A 1 100 ? 4.061 13.885 -17.460 1.00 80.50 100 GLY A C 1
ATOM 815 O O . GLY A 1 100 ? 5.136 13.520 -16.990 1.00 80.50 100 GLY A O 1
ATOM 816 N N . GLU A 1 101 ? 3.812 15.176 -17.706 1.00 75.94 101 GLU A N 1
ATOM 817 C CA . GLU A 1 101 ? 4.800 16.247 -17.475 1.00 75.94 101 GLU A CA 1
ATOM 818 C C . GLU A 1 101 ? 5.184 16.411 -15.992 1.00 75.94 101 GLU A C 1
ATOM 820 O O . GLU A 1 101 ? 6.340 16.694 -15.666 1.00 75.94 101 GLU A O 1
ATOM 825 N N . ILE A 1 102 ? 4.219 16.218 -15.085 1.00 78.31 102 ILE A N 1
ATOM 826 C CA . ILE A 1 102 ? 4.423 16.263 -13.629 1.00 78.31 102 ILE A CA 1
ATOM 827 C C . ILE A 1 102 ? 5.083 14.965 -13.165 1.00 78.31 102 ILE A C 1
ATOM 829 O O . ILE A 1 102 ? 5.970 14.994 -12.306 1.00 78.31 102 ILE A O 1
ATOM 833 N N . SER A 1 103 ? 4.668 13.840 -13.754 1.00 75.56 103 SER A N 1
ATOM 834 C CA . SER A 1 103 ? 5.185 12.518 -13.412 1.00 75.56 103 SER A CA 1
ATOM 835 C C . SER A 1 103 ? 6.690 12.408 -13.648 1.00 75.56 103 SER A C 1
ATOM 837 O O . SER A 1 103 ? 7.436 11.990 -12.763 1.00 75.56 103 SER A O 1
ATOM 839 N N . GLN A 1 104 ? 7.162 12.905 -14.794 1.00 73.00 104 GLN A N 1
ATOM 840 C CA . GLN A 1 104 ? 8.573 12.820 -15.174 1.00 73.00 104 GLN A CA 1
ATOM 841 C C . GLN A 1 104 ? 9.513 13.654 -14.289 1.00 73.00 104 GLN A C 1
ATOM 843 O O . GLN A 1 104 ? 10.686 13.312 -14.165 1.00 73.00 104 GLN A O 1
ATOM 848 N N . ASN A 1 105 ? 9.023 14.738 -13.679 1.00 71.50 105 ASN A N 1
ATOM 849 C CA . ASN A 1 105 ? 9.880 15.723 -13.009 1.00 71.50 105 ASN A CA 1
ATOM 850 C C . ASN A 1 105 ? 9.706 15.794 -11.488 1.00 71.50 105 ASN A C 1
ATOM 852 O O . ASN A 1 105 ? 10.580 16.327 -10.801 1.00 71.50 105 ASN A O 1
ATOM 856 N N . HIS A 1 106 ? 8.583 15.311 -10.949 1.00 77.56 106 HIS A N 1
ATOM 857 C CA . HIS A 1 106 ? 8.227 15.575 -9.554 1.00 77.56 106 HIS A CA 1
ATOM 858 C C . HIS A 1 106 ? 7.714 14.355 -8.797 1.00 77.56 106 HIS A C 1
ATOM 860 O O . HIS A 1 106 ? 8.225 14.067 -7.716 1.00 77.56 106 HIS A O 1
ATOM 866 N N . VAL A 1 107 ? 6.686 13.673 -9.309 1.00 83.56 107 VAL A N 1
ATOM 867 C CA . VAL A 1 107 ? 5.961 12.647 -8.544 1.00 83.56 107 VAL A CA 1
ATOM 868 C C . VAL A 1 107 ? 5.633 11.458 -9.430 1.00 83.56 107 VAL A C 1
ATOM 870 O O . VAL A 1 107 ? 4.761 11.562 -10.280 1.00 83.56 107 VAL A O 1
ATOM 873 N N . ASN A 1 108 ? 6.251 10.309 -9.169 1.00 88.88 108 ASN A N 1
ATOM 874 C CA . ASN A 1 108 ? 5.849 9.053 -9.796 1.00 88.88 108 ASN A CA 1
ATOM 875 C C . ASN A 1 108 ? 4.486 8.614 -9.223 1.00 88.88 108 ASN A C 1
ATOM 877 O O . ASN A 1 108 ? 4.399 8.195 -8.059 1.00 88.88 108 ASN A O 1
ATOM 881 N N . PHE A 1 109 ? 3.409 8.731 -10.012 1.00 90.69 109 PHE A N 1
ATOM 882 C CA . PHE A 1 109 ? 2.072 8.405 -9.521 1.00 90.69 109 PHE A CA 1
ATOM 883 C C . PHE A 1 109 ? 1.894 6.898 -9.311 1.00 90.69 109 PHE A C 1
ATOM 885 O O . PHE A 1 109 ? 1.162 6.526 -8.391 1.00 90.69 109 PHE A O 1
ATOM 892 N N . LYS A 1 110 ? 2.596 6.022 -10.049 1.00 91.44 110 LYS A N 1
ATOM 893 C CA . LYS A 1 110 ? 2.569 4.566 -9.791 1.00 91.44 110 LYS A CA 1
ATOM 894 C C . LYS A 1 110 ? 2.983 4.259 -8.363 1.00 91.44 110 LYS A C 1
ATOM 896 O O . LYS A 1 110 ? 2.224 3.635 -7.627 1.00 91.44 110 LYS A O 1
ATOM 901 N N . ILE A 1 111 ? 4.151 4.755 -7.950 1.00 89.75 111 ILE A N 1
ATOM 902 C CA . ILE A 1 111 ? 4.703 4.517 -6.608 1.00 89.75 111 ILE A CA 1
ATOM 903 C C . ILE A 1 111 ? 3.811 5.157 -5.545 1.00 89.75 111 ILE A C 1
ATOM 905 O O . ILE A 1 111 ? 3.538 4.545 -4.508 1.00 89.75 111 ILE A O 1
ATOM 909 N N . LEU A 1 112 ? 3.311 6.367 -5.806 1.00 90.00 112 LEU A N 1
ATOM 910 C CA . LEU A 1 112 ? 2.437 7.063 -4.871 1.00 90.00 112 LEU A CA 1
ATOM 911 C C . LEU A 1 112 ? 1.151 6.272 -4.607 1.00 90.00 112 LEU A C 1
ATOM 913 O O . LEU A 1 112 ? 0.831 5.996 -3.448 1.00 90.00 112 LEU A O 1
ATOM 917 N N . PHE A 1 113 ? 0.426 5.883 -5.657 1.00 91.88 113 PHE A N 1
ATOM 918 C CA . PHE A 1 113 ? -0.817 5.131 -5.505 1.00 91.88 113 PHE A CA 1
ATOM 919 C C . PHE A 1 113 ? -0.570 3.718 -4.982 1.00 91.88 113 PHE A C 1
ATOM 921 O O . PHE A 1 113 ? -1.297 3.277 -4.091 1.00 91.88 113 PHE A O 1
ATOM 928 N N . TYR A 1 114 ? 0.492 3.046 -5.435 1.00 92.12 114 TYR A N 1
ATOM 929 C CA . TYR A 1 114 ? 0.941 1.781 -4.856 1.00 92.12 114 TYR A CA 1
ATOM 930 C C . TYR A 1 114 ? 1.133 1.907 -3.339 1.00 92.12 114 TYR A C 1
ATOM 932 O O . TYR A 1 114 ? 0.636 1.069 -2.591 1.00 92.12 114 TYR A O 1
ATOM 940 N N . SER A 1 115 ? 1.722 3.001 -2.843 1.00 89.06 115 SER A N 1
ATOM 941 C CA . SER A 1 115 ? 1.894 3.218 -1.400 1.00 89.06 115 SER A CA 1
ATOM 942 C C . SER A 1 115 ? 0.582 3.349 -0.613 1.00 89.06 115 SER A C 1
ATOM 944 O O . SER A 1 115 ? 0.540 3.012 0.574 1.00 89.06 115 SER A O 1
ATOM 946 N N . PHE A 1 116 ? -0.503 3.799 -1.252 1.00 88.62 116 PHE A N 1
ATOM 947 C CA . PHE A 1 116 ? -1.816 3.942 -0.617 1.00 88.62 116 PHE A CA 1
ATOM 948 C C . PHE A 1 116 ? -2.561 2.618 -0.439 1.00 88.62 116 PHE A C 1
ATOM 950 O O . PHE A 1 116 ? -3.471 2.548 0.390 1.00 88.62 116 PHE A O 1
ATOM 957 N N . SER A 1 117 ? -2.165 1.561 -1.150 1.00 91.62 117 SER A N 1
ATOM 958 C CA . SER A 1 117 ? -2.761 0.232 -0.985 1.00 91.62 117 SER A CA 1
ATOM 959 C C . SER A 1 117 ? -2.634 -0.271 0.462 1.00 91.62 117 SER A C 1
ATOM 961 O O . SER A 1 117 ? -3.629 -0.678 1.062 1.00 91.62 117 SER A O 1
ATOM 963 N N . SER A 1 118 ? -1.463 -0.125 1.091 1.00 88.44 118 SER A N 1
ATOM 964 C CA . SER A 1 118 ? -1.264 -0.470 2.508 1.00 88.44 118 SER A CA 1
ATOM 965 C C . SER A 1 118 ? -2.223 0.264 3.448 1.00 88.44 118 SER A C 1
ATOM 967 O O . SER A 1 118 ? -2.751 -0.330 4.389 1.00 88.44 118 SER A O 1
ATOM 969 N N . TYR A 1 119 ? -2.522 1.538 3.178 1.00 86.19 119 TYR A N 1
ATOM 970 C CA . TYR A 1 119 ? -3.483 2.291 3.977 1.00 86.19 119 TYR A CA 1
ATOM 971 C C . TYR A 1 119 ? -4.889 1.737 3.865 1.00 86.19 119 TYR A C 1
ATOM 973 O O . TYR A 1 119 ? -5.587 1.598 4.873 1.00 86.19 119 TYR A O 1
ATOM 981 N N . PHE A 1 120 ? -5.289 1.403 2.643 1.00 89.06 120 PHE A N 1
ATOM 982 C CA . PHE A 1 120 ? -6.577 0.796 2.388 1.00 89.06 120 PHE A CA 1
ATOM 983 C C . PHE A 1 120 ? -6.717 -0.536 3.132 1.00 89.06 120 PHE A C 1
ATOM 985 O O . PHE A 1 120 ? -7.675 -0.712 3.888 1.00 89.06 120 PHE A O 1
ATOM 992 N N . TYR A 1 121 ? -5.743 -1.439 2.986 1.00 90.19 121 TYR A N 1
ATOM 993 C CA . TYR A 1 121 ? -5.814 -2.765 3.597 1.00 90.19 121 TYR A CA 1
ATOM 994 C C . TYR A 1 121 ? -5.740 -2.721 5.119 1.00 90.19 121 TYR A C 1
ATOM 996 O O . TYR A 1 121 ? -6.536 -3.389 5.768 1.00 90.19 121 TYR A O 1
ATOM 1004 N N . PHE A 1 122 ? -4.910 -1.860 5.710 1.00 87.38 122 PHE A N 1
ATOM 1005 C CA . PHE A 1 122 ? -4.880 -1.694 7.164 1.00 87.38 122 PHE A CA 1
ATOM 1006 C C . PHE A 1 122 ? -6.230 -1.237 7.740 1.00 87.38 122 PHE A C 1
ATOM 1008 O O . PHE A 1 122 ? -6.712 -1.775 8.742 1.00 87.38 122 PHE A O 1
ATOM 1015 N N . LEU A 1 123 ? -6.867 -0.247 7.104 1.00 86.69 123 LEU A N 1
ATOM 1016 C CA . LEU A 1 123 ? -8.185 0.235 7.522 1.00 86.69 123 LEU A CA 1
ATOM 1017 C C . LEU A 1 123 ? -9.266 -0.834 7.319 1.00 86.69 123 LEU A C 1
ATOM 1019 O O . LEU A 1 123 ? -10.158 -0.972 8.162 1.00 86.69 123 LEU A O 1
ATOM 1023 N N . ALA A 1 124 ? -9.173 -1.612 6.239 1.00 89.31 124 ALA A N 1
ATOM 1024 C CA . ALA A 1 124 ? -10.070 -2.730 5.986 1.00 89.31 124 ALA A CA 1
ATOM 1025 C C . ALA A 1 124 ? -9.908 -3.838 7.044 1.00 89.31 124 ALA A C 1
ATOM 1027 O O . ALA A 1 124 ? -10.913 -4.295 7.589 1.00 89.31 124 ALA A O 1
ATOM 1028 N N . SER A 1 125 ? -8.676 -4.190 7.430 1.00 89.69 125 SER A N 1
ATOM 1029 C CA . SER A 1 125 ? -8.406 -5.136 8.521 1.00 89.69 125 SER A CA 1
ATOM 1030 C C . SER A 1 125 ? -9.008 -4.664 9.839 1.00 89.69 125 SER A C 1
ATOM 1032 O O . SER A 1 125 ? -9.687 -5.429 10.519 1.00 89.69 125 SER A O 1
ATOM 1034 N N . LEU A 1 126 ? -8.827 -3.386 10.196 1.00 87.12 126 LEU A N 1
ATOM 1035 C CA . LEU A 1 126 ? -9.424 -2.804 11.403 1.00 87.12 126 LEU A CA 1
ATOM 1036 C C . LEU A 1 126 ? -10.951 -2.921 11.401 1.00 87.12 126 LEU A C 1
ATOM 1038 O O . LEU A 1 126 ? -11.558 -3.273 12.417 1.00 87.12 126 LEU A O 1
ATOM 1042 N N . TYR A 1 127 ? -11.572 -2.626 10.259 1.00 87.19 127 TYR A N 1
ATOM 1043 C CA . TYR A 1 127 ? -13.014 -2.728 10.094 1.00 87.19 127 TYR A CA 1
ATOM 1044 C C . TYR A 1 127 ? -13.501 -4.173 10.239 1.00 87.19 127 TYR A C 1
ATOM 1046 O O . TYR A 1 127 ? -14.436 -4.426 11.006 1.00 87.19 127 TYR A O 1
ATOM 1054 N N . PHE A 1 128 ? -12.863 -5.123 9.552 1.00 89.00 128 PHE A N 1
ATOM 1055 C CA . PHE A 1 128 ? -13.250 -6.529 9.609 1.00 89.00 128 PHE A CA 1
ATOM 1056 C C . PHE A 1 128 ? -13.006 -7.139 10.985 1.00 89.00 128 PHE A C 1
ATOM 1058 O O . PHE A 1 128 ? -13.906 -7.784 11.511 1.00 89.00 128 PHE A O 1
ATOM 1065 N N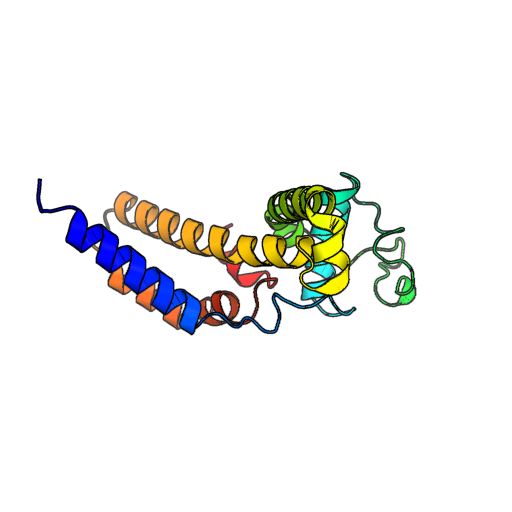 . LEU A 1 129 ? -11.879 -6.846 11.636 1.00 88.25 129 LEU A N 1
ATOM 1066 C CA . LEU A 1 129 ? -11.622 -7.286 13.010 1.00 88.25 129 LEU A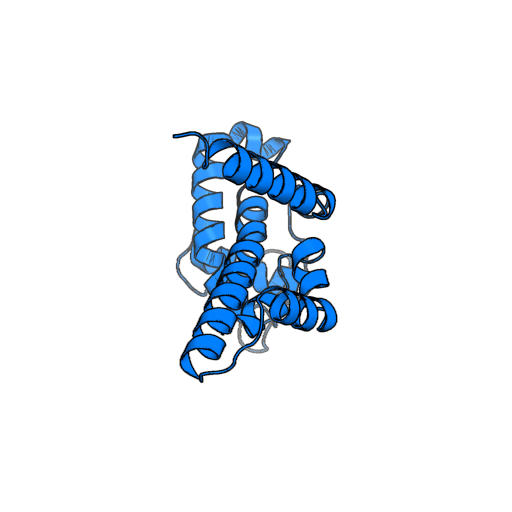 CA 1
ATOM 1067 C C . LEU A 1 129 ? -12.689 -6.769 13.977 1.00 88.25 129 LEU A C 1
ATOM 1069 O O . LEU A 1 129 ? -13.223 -7.536 14.779 1.00 88.25 129 LEU A O 1
ATOM 1073 N N . TYR A 1 130 ? -13.064 -5.491 13.873 1.00 87.19 130 TYR A N 1
ATOM 1074 C CA . TYR A 1 130 ? -14.147 -4.934 14.682 1.00 87.19 130 TYR A CA 1
ATOM 1075 C C . TYR A 1 130 ? -15.484 -5.644 14.429 1.00 87.19 130 TYR A C 1
ATOM 1077 O O . TYR A 1 130 ? -16.194 -5.981 15.379 1.00 87.19 130 TYR A O 1
ATOM 1085 N N . LYS A 1 131 ? -15.827 -5.911 13.164 1.00 89.19 131 LYS A N 1
ATOM 1086 C CA . LYS A 1 131 ? -17.053 -6.637 12.806 1.00 89.19 131 LYS A CA 1
ATOM 1087 C C . LYS A 1 131 ? -17.050 -8.080 13.305 1.00 89.19 131 LYS A C 1
ATOM 1089 O O . LYS A 1 131 ? -18.064 -8.514 13.845 1.00 89.19 131 LYS A O 1
ATOM 1094 N N . SER A 1 132 ? -15.928 -8.784 13.197 1.00 90.62 132 SER A N 1
ATOM 1095 C CA . SER A 1 132 ? -15.770 -10.154 13.689 1.00 90.62 132 SER A CA 1
ATOM 1096 C C . SER A 1 132 ? -15.928 -10.231 15.206 1.00 90.62 132 SER A C 1
ATOM 1098 O O . SER A 1 132 ? -16.657 -11.081 15.707 1.00 90.62 132 SER A O 1
ATOM 1100 N N . ILE A 1 133 ? -15.329 -9.297 15.950 1.00 88.94 133 ILE A N 1
ATOM 1101 C CA . ILE A 1 133 ? -15.472 -9.199 17.411 1.00 88.94 133 ILE A CA 1
ATOM 1102 C C . ILE A 1 133 ? -16.935 -8.986 17.815 1.00 88.94 133 ILE A C 1
ATOM 1104 O O . ILE A 1 133 ? -17.423 -9.662 18.722 1.00 88.94 133 ILE A O 1
ATOM 1108 N N . LEU A 1 134 ? -17.640 -8.076 17.131 1.00 88.94 134 LEU A N 1
ATOM 1109 C CA . LEU A 1 134 ? -19.066 -7.846 17.370 1.00 88.94 134 LEU A CA 1
ATOM 1110 C C . LEU A 1 134 ? -19.902 -9.095 17.077 1.00 88.94 134 LEU A C 1
ATOM 1112 O O . LEU A 1 134 ? -20.803 -9.417 17.847 1.00 88.94 134 LEU A O 1
ATOM 1116 N N . TYR A 1 135 ? -19.603 -9.797 15.982 1.00 92.81 135 TYR A N 1
ATOM 1117 C CA . TYR A 1 135 ? -20.316 -11.012 15.589 1.00 92.81 135 TYR A CA 1
ATOM 1118 C C . TYR A 1 135 ? -20.116 -12.157 16.592 1.00 92.81 135 TYR A C 1
ATOM 1120 O O . TYR A 1 135 ? -21.054 -12.886 16.895 1.00 92.81 135 TYR A O 1
ATOM 1128 N N . LEU A 1 136 ? -18.917 -12.272 17.168 1.00 93.94 136 LEU A N 1
ATOM 1129 C CA . LEU A 1 136 ? -18.596 -13.246 18.215 1.00 93.94 136 LEU A CA 1
ATOM 1130 C C . LEU A 1 136 ? -19.182 -12.884 19.594 1.00 93.94 136 LEU A C 1
ATOM 1132 O O . LEU A 1 136 ? -19.028 -13.647 20.544 1.00 93.94 136 LEU A O 1
ATOM 1136 N N . GLY A 1 137 ? -19.852 -11.733 19.724 1.00 91.38 137 GLY A N 1
ATOM 1137 C CA . GLY A 1 137 ? -20.490 -11.297 20.969 1.00 91.38 137 GLY A CA 1
ATOM 1138 C C . GLY A 1 137 ? -19.526 -10.721 22.011 1.00 91.38 137 GLY A C 1
ATOM 1139 O O . GLY A 1 137 ? -19.902 -10.561 23.174 1.00 91.38 137 GLY A O 1
ATOM 1140 N N . PHE A 1 138 ? -18.289 -10.389 21.632 1.00 88.81 138 PHE A N 1
ATOM 1141 C CA . PHE A 1 138 ? -17.324 -9.789 22.550 1.00 88.81 138 PHE A CA 1
ATOM 1142 C C . PHE A 1 138 ? -17.540 -8.274 22.683 1.00 88.81 138 PHE A C 1
ATOM 1144 O O . PHE A 1 138 ? -17.543 -7.534 21.701 1.00 88.81 138 PHE A O 1
ATOM 1151 N N . ASN A 1 139 ? -17.614 -7.777 23.921 1.00 83.00 139 ASN A N 1
ATOM 1152 C CA . ASN A 1 139 ? -17.672 -6.342 24.224 1.00 83.00 139 ASN A CA 1
ATOM 1153 C C . ASN A 1 139 ? -16.263 -5.723 24.304 1.00 83.00 139 ASN A C 1
ATOM 1155 O O . ASN A 1 139 ? -15.813 -5.263 25.357 1.00 83.00 139 ASN A O 1
ATOM 1159 N N . ILE A 1 140 ? -15.539 -5.720 23.184 1.00 84.69 140 ILE A N 1
ATOM 1160 C CA . ILE A 1 140 ? -14.252 -5.021 23.070 1.00 84.69 140 ILE A CA 1
ATOM 1161 C C . ILE A 1 140 ? -14.491 -3.646 22.440 1.00 84.69 140 ILE A C 1
ATOM 1163 O O . ILE A 1 140 ? -15.100 -3.517 21.381 1.00 84.69 140 ILE A O 1
ATOM 1167 N N . THR A 1 141 ? -14.001 -2.594 23.097 1.00 81.94 141 THR A N 1
ATOM 1168 C CA . THR A 1 141 ? -14.084 -1.225 22.580 1.00 81.94 141 THR A CA 1
ATOM 1169 C C . THR A 1 141 ? -13.115 -1.016 21.416 1.00 81.94 141 THR A C 1
ATOM 1171 O O . THR A 1 141 ? -12.022 -1.582 21.394 1.00 81.94 141 THR A O 1
ATOM 1174 N N . THR A 1 142 ? -13.456 -0.124 20.481 1.00 76.75 142 THR A N 1
ATOM 1175 C CA . THR A 1 142 ? -12.590 0.235 19.340 1.00 76.75 142 THR A CA 1
ATOM 1176 C C . THR A 1 142 ? -11.189 0.679 19.777 1.00 76.75 142 THR A C 1
ATOM 1178 O O . THR A 1 142 ? -10.203 0.355 19.123 1.00 76.75 142 THR A O 1
ATOM 1181 N N . SER A 1 143 ? -11.077 1.351 20.928 1.00 79.44 143 SER A N 1
ATOM 1182 C CA . SER A 1 143 ? -9.795 1.758 21.515 1.00 79.44 143 SER A CA 1
ATOM 1183 C C . SER A 1 143 ? -8.884 0.581 21.872 1.00 79.44 143 SER A C 1
ATOM 1185 O O . SER A 1 143 ? -7.676 0.677 21.681 1.00 79.44 143 SER A O 1
ATOM 1187 N N . LYS A 1 144 ? -9.440 -0.539 22.352 1.00 84.44 144 LYS A N 1
ATOM 1188 C CA . LYS A 1 144 ? -8.660 -1.741 22.676 1.00 84.44 144 LYS A CA 1
ATOM 1189 C C . LYS A 1 144 ? -8.169 -2.443 21.414 1.00 84.44 144 LYS A C 1
ATOM 1191 O O . LYS A 1 144 ? -7.030 -2.881 21.383 1.00 84.44 144 LYS A O 1
ATOM 1196 N N . ILE A 1 145 ? -8.994 -2.492 20.367 1.00 82.69 145 ILE A N 1
ATOM 1197 C CA . ILE A 1 145 ? -8.602 -3.055 19.063 1.00 82.69 145 ILE A CA 1
ATOM 1198 C C . ILE A 1 145 ? -7.432 -2.261 18.476 1.00 82.69 145 ILE A C 1
ATOM 1200 O O . ILE A 1 145 ? -6.419 -2.844 18.096 1.00 82.69 145 ILE A O 1
ATOM 1204 N N . LEU A 1 146 ? -7.544 -0.929 18.477 1.00 81.69 146 LEU A N 1
ATOM 1205 C CA . LEU A 1 146 ? -6.463 -0.039 18.053 1.00 81.69 146 LEU A CA 1
ATOM 1206 C C . LEU A 1 146 ? -5.197 -0.250 18.890 1.00 81.69 146 LEU A C 1
ATOM 1208 O O . LEU A 1 146 ? -4.115 -0.339 18.322 1.00 81.69 146 LEU A O 1
ATOM 1212 N N . LEU A 1 147 ? -5.330 -0.391 20.214 1.00 85.00 147 LEU A N 1
ATOM 1213 C CA . LEU A 1 147 ? -4.202 -0.664 21.104 1.00 85.00 147 LEU A CA 1
ATOM 1214 C C . LEU A 1 147 ? -3.511 -1.994 20.756 1.00 85.00 147 LEU A C 1
ATOM 1216 O O . LEU A 1 147 ? -2.291 -2.023 20.616 1.00 85.00 147 LEU A O 1
ATOM 1220 N N . TYR A 1 148 ? -4.266 -3.077 20.558 1.00 85.62 148 TYR A N 1
ATOM 1221 C CA . TYR A 1 148 ? -3.693 -4.383 20.215 1.00 85.62 148 TYR A CA 1
ATOM 1222 C C . TYR A 1 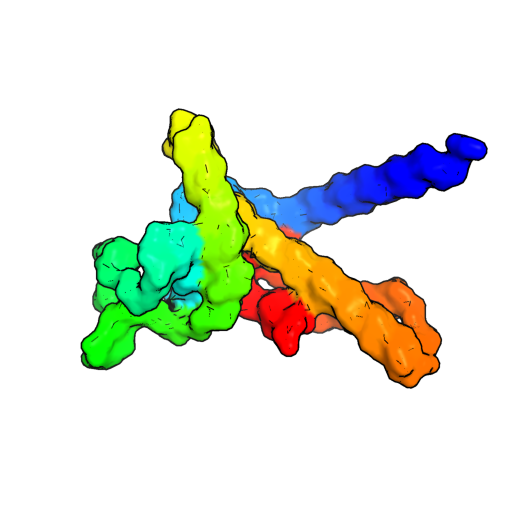148 ? -2.942 -4.353 18.884 1.00 85.62 148 TYR A C 1
ATOM 1224 O O . TYR A 1 148 ? -1.812 -4.829 18.803 1.00 85.62 148 TYR A O 1
ATOM 1232 N N . ILE A 1 149 ? -3.519 -3.721 17.864 1.00 82.94 149 ILE A N 1
ATOM 1233 C CA . ILE A 1 149 ? -2.872 -3.604 16.554 1.00 82.94 149 ILE A CA 1
ATOM 1234 C C . ILE A 1 149 ? -1.666 -2.664 16.627 1.00 82.94 149 ILE A C 1
ATOM 1236 O O . ILE A 1 149 ? -0.624 -2.973 16.053 1.00 82.94 149 ILE A O 1
ATOM 1240 N N . SER A 1 150 ? -1.737 -1.583 17.408 1.00 81.56 150 SER A N 1
ATOM 1241 C CA . SER A 1 150 ? -0.576 -0.720 17.653 1.00 81.56 150 SER A CA 1
ATOM 1242 C C . SER A 1 150 ? 0.569 -1.434 18.364 1.00 81.56 150 SER A C 1
ATOM 1244 O O . SER A 1 150 ? 1.726 -1.208 18.024 1.00 81.56 150 SER A O 1
ATOM 1246 N N . GLY A 1 151 ? 0.256 -2.344 19.290 1.00 83.31 151 GLY A N 1
ATOM 1247 C CA . GLY A 1 151 ? 1.247 -3.124 20.028 1.00 83.31 151 GLY A CA 1
ATOM 1248 C C . GLY A 1 151 ? 1.892 -4.245 19.211 1.00 83.31 151 GLY A C 1
ATOM 1249 O O . GLY A 1 151 ? 2.964 -4.713 19.572 1.00 83.31 151 GLY A O 1
ATOM 1250 N N . SER A 1 152 ? 1.271 -4.662 18.104 1.00 85.25 152 SER A N 1
ATOM 1251 C CA . SER A 1 152 ? 1.769 -5.752 17.250 1.00 85.25 152 SER A CA 1
ATOM 1252 C C . SER A 1 152 ? 2.948 -5.366 16.345 1.00 85.25 152 SER A C 1
ATOM 1254 O O . SER A 1 152 ? 3.534 -6.227 15.699 1.00 85.25 152 SER A O 1
ATOM 1256 N N . GLY A 1 153 ? 3.279 -4.074 16.250 1.00 82.75 153 GLY A N 1
ATOM 1257 C CA . GLY A 1 153 ? 4.290 -3.570 15.317 1.00 82.75 153 GLY A CA 1
ATOM 1258 C C . GLY A 1 153 ? 3.780 -3.352 13.887 1.00 82.75 153 GLY A C 1
ATOM 1259 O O . GLY A 1 153 ? 4.464 -2.707 13.102 1.00 82.75 153 GLY A O 1
ATOM 1260 N N . VAL A 1 154 ? 2.556 -3.768 13.541 1.00 85.44 154 VAL A N 1
ATOM 1261 C CA . VAL A 1 154 ? 1.963 -3.552 12.199 1.00 85.44 154 VAL A CA 1
ATOM 1262 C C . VAL A 1 154 ? 1.848 -2.061 11.854 1.00 85.44 154 VAL A C 1
ATOM 1264 O O . VAL A 1 154 ? 2.011 -1.666 10.700 1.00 85.44 154 VAL A O 1
ATOM 1267 N N . ILE A 1 155 ? 1.649 -1.207 12.863 1.00 83.88 155 ILE A N 1
ATOM 1268 C CA . ILE A 1 155 ? 1.605 0.251 12.693 1.00 83.88 155 ILE A CA 1
ATOM 1269 C C . ILE A 1 155 ? 2.920 0.824 12.138 1.00 83.88 155 ILE A C 1
ATOM 1271 O O . ILE A 1 155 ? 2.883 1.810 11.401 1.00 83.88 155 ILE A O 1
ATOM 1275 N N . TYR A 1 156 ? 4.066 0.201 12.430 1.00 82.94 156 TYR A N 1
ATOM 1276 C CA . TYR A 1 156 ? 5.346 0.600 11.842 1.00 82.94 156 TYR A CA 1
ATOM 1277 C C . TYR A 1 156 ? 5.307 0.477 10.315 1.00 82.94 156 TYR A C 1
ATOM 1279 O O . TYR A 1 156 ? 5.658 1.412 9.600 1.00 82.94 156 TYR A O 1
ATOM 1287 N N . TYR A 1 157 ? 4.797 -0.645 9.805 1.00 79.31 157 TYR A N 1
ATOM 1288 C CA . TYR A 1 157 ? 4.663 -0.869 8.367 1.00 79.31 157 TYR A CA 1
ATOM 1289 C C . TYR A 1 157 ? 3.617 0.060 7.738 1.00 79.31 157 TYR A C 1
ATOM 1291 O O . TYR A 1 157 ? 3.830 0.571 6.645 1.00 79.31 157 TYR A O 1
ATOM 1299 N N . PHE A 1 158 ? 2.547 0.394 8.463 1.00 79.12 158 PHE A N 1
ATOM 1300 C CA . PHE A 1 158 ? 1.569 1.386 8.010 1.00 79.12 158 PHE A CA 1
ATOM 1301 C C . PHE A 1 158 ? 2.191 2.783 7.802 1.00 79.12 158 PHE A C 1
ATOM 1303 O O . PHE A 1 158 ? 2.021 3.393 6.745 1.00 79.12 158 PHE A O 1
ATOM 1310 N N . PHE A 1 159 ? 2.941 3.307 8.776 1.00 81.19 159 PHE A N 1
ATOM 1311 C CA . PHE A 1 159 ? 3.488 4.668 8.684 1.00 81.19 159 PHE A CA 1
ATOM 1312 C C . PHE A 1 159 ? 4.803 4.759 7.895 1.00 81.19 159 PHE A C 1
ATOM 1314 O O . PHE A 1 159 ? 4.975 5.696 7.103 1.00 81.19 159 PHE A O 1
ATOM 1321 N N . GLU A 1 160 ? 5.706 3.789 8.071 1.00 77.62 160 GLU A N 1
ATOM 1322 C CA . GLU A 1 160 ? 7.086 3.858 7.575 1.00 77.62 160 GLU A CA 1
ATOM 1323 C C . GLU A 1 160 ? 7.392 2.971 6.356 1.00 77.62 160 GLU A C 1
ATOM 1325 O O . GLU A 1 160 ? 8.191 3.391 5.518 1.00 77.62 160 GLU A O 1
ATOM 1330 N N . ARG A 1 161 ? 6.781 1.780 6.218 1.00 75.81 161 ARG A N 1
ATOM 1331 C CA . ARG A 1 161 ? 7.096 0.791 5.155 1.00 75.81 161 ARG A CA 1
ATOM 1332 C C . ARG A 1 161 ? 5.843 0.294 4.408 1.00 75.81 161 ARG A C 1
ATOM 1334 O O . ARG A 1 161 ? 5.328 -0.788 4.678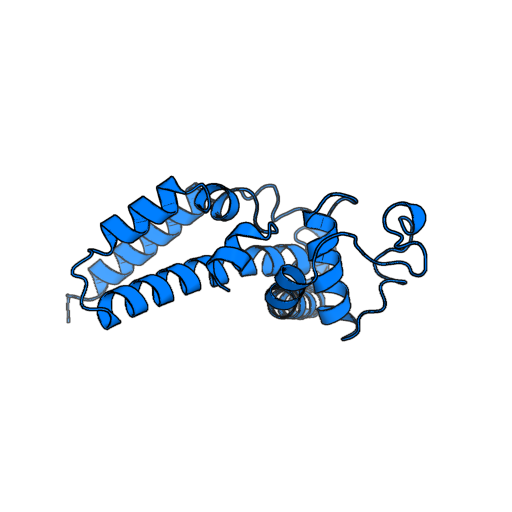 1.00 75.81 161 ARG A O 1
ATOM 1341 N N . TYR A 1 162 ? 5.399 1.077 3.423 1.00 69.38 162 TYR A N 1
ATOM 1342 C CA . TYR A 1 162 ? 4.120 0.922 2.705 1.00 69.38 162 TYR A CA 1
ATOM 1343 C C . TYR A 1 162 ? 3.981 -0.310 1.792 1.00 69.38 162 TYR A C 1
ATOM 1345 O O . TYR A 1 162 ? 2.887 -0.592 1.314 1.00 69.38 162 TYR A O 1
ATOM 1353 N N . SER A 1 163 ? 5.064 -1.020 1.495 1.00 71.94 163 SER A N 1
ATOM 1354 C CA . SER A 1 163 ? 5.088 -2.126 0.525 1.00 71.94 163 SER A CA 1
ATOM 1355 C C . SER A 1 163 ? 5.257 -3.502 1.160 1.00 71.94 163 SER A C 1
ATOM 1357 O O . SER A 1 163 ? 5.159 -4.512 0.471 1.00 71.94 163 SER A O 1
ATOM 1359 N N . MET A 1 164 ? 5.482 -3.563 2.472 1.00 78.38 164 MET A N 1
ATOM 1360 C CA . MET A 1 164 ? 5.745 -4.820 3.169 1.00 78.38 164 MET A CA 1
ATOM 1361 C C . MET A 1 164 ? 4.474 -5.643 3.385 1.00 78.38 164 MET A C 1
ATOM 1363 O O . MET A 1 164 ? 3.412 -5.109 3.710 1.00 78.38 164 MET A O 1
ATOM 1367 N N . THR A 1 165 ? 4.617 -6.967 3.292 1.00 81.62 165 THR A N 1
ATOM 1368 C CA . THR A 1 165 ? 3.508 -7.935 3.345 1.00 81.62 165 THR A CA 1
ATOM 1369 C C . THR A 1 165 ? 2.712 -7.903 4.639 1.00 81.62 165 THR A C 1
ATOM 1371 O O . THR A 1 165 ? 1.513 -8.124 4.587 1.00 81.62 165 THR A O 1
ATOM 1374 N N . HIS A 1 166 ? 3.322 -7.561 5.775 1.00 84.50 166 HIS A N 1
ATOM 1375 C CA . HIS A 1 166 ? 2.687 -7.594 7.099 1.00 84.50 166 HIS A CA 1
ATOM 1376 C C . HIS A 1 166 ? 1.302 -6.923 7.159 1.00 84.50 166 HIS A C 1
ATOM 1378 O O . HIS A 1 166 ? 0.399 -7.427 7.820 1.00 84.50 166 HIS A O 1
ATOM 1384 N N . VAL A 1 167 ? 1.100 -5.793 6.471 1.00 85.75 167 VAL A N 1
ATOM 1385 C CA . VAL A 1 167 ? -0.213 -5.117 6.445 1.00 85.75 167 VAL A CA 1
ATOM 1386 C C . VAL A 1 167 ? -1.250 -5.932 5.665 1.00 85.75 167 VAL A C 1
ATOM 1388 O O . VAL A 1 167 ? -2.407 -6.016 6.072 1.00 85.75 167 VAL A O 1
ATOM 1391 N N . TYR A 1 168 ? -0.828 -6.561 4.572 1.00 87.00 168 TYR A N 1
ATOM 1392 C CA . TYR A 1 168 ? -1.655 -7.426 3.734 1.00 87.00 168 TYR A CA 1
ATOM 1393 C C . TYR A 1 168 ? -1.924 -8.783 4.396 1.00 87.00 168 TYR A C 1
ATOM 1395 O O . TYR A 1 168 ? -3.013 -9.324 4.264 1.00 87.00 168 TYR A O 1
ATOM 1403 N N . GLU A 1 169 ? -0.965 -9.315 5.154 1.00 86.00 169 GLU A N 1
ATOM 1404 C CA . GLU A 1 169 ? -1.111 -10.558 5.921 1.00 86.00 169 GLU A CA 1
ATOM 1405 C C . GLU A 1 169 ? -2.139 -10.420 7.044 1.00 86.00 169 GLU A C 1
ATOM 1407 O O . GLU A 1 169 ? -2.883 -11.351 7.310 1.00 86.00 169 GLU A O 1
ATOM 1412 N N . VAL A 1 170 ? -2.223 -9.250 7.684 1.00 86.12 170 VAL A N 1
ATOM 1413 C CA . VAL A 1 170 ? -3.264 -8.964 8.690 1.00 86.12 170 VAL A CA 1
ATOM 1414 C C . VAL A 1 170 ? -4.647 -8.810 8.049 1.00 86.12 170 VAL A C 1
ATOM 1416 O O . VAL A 1 170 ? -5.668 -8.892 8.731 1.00 86.12 170 VAL A O 1
ATOM 1419 N N . PHE A 1 171 ? -4.698 -8.506 6.755 1.00 85.81 171 PHE A N 1
ATOM 1420 C CA . PHE A 1 171 ? -5.940 -8.399 6.000 1.00 85.81 171 PHE A CA 1
ATOM 1421 C C . PHE A 1 171 ? -6.478 -9.753 5.523 1.00 85.81 171 PHE A C 1
ATOM 1423 O O . PHE A 1 171 ? -7.697 -9.932 5.535 1.00 85.81 171 PHE A O 1
ATOM 1430 N N . ALA A 1 172 ? -5.593 -10.650 5.085 1.00 81.38 172 ALA A N 1
ATOM 1431 C CA . ALA A 1 172 ? -5.929 -11.971 4.550 1.00 81.38 172 ALA A CA 1
ATOM 1432 C C . ALA A 1 172 ? -6.465 -12.935 5.624 1.00 81.38 172 ALA A C 1
ATOM 1434 O O . ALA A 1 172 ? -7.390 -13.707 5.282 1.00 81.38 172 ALA A O 1
#

Secondary structure (DSSP, 8-state):
--HHHHHHHHHHHHHHHHHHHS--TTTS-SS--TTSHHHHHHHHHHHHHHTSS---TTTTTT-TTTSEETTEE--SS-HHHHHHHHHHHHHHHHHHHHSHHHHHHT--HHHHHHHHHHHHHHHHHHHHHHHHHHHTT----HHHHHHHHHHTTHHHHHHT-TT-THHHHTT-

Foldseek 3Di:
DPPVVVVVVVVVVVVVVLVVLADCVQQFDLDDDDDDLLLQLQLLLCCCLPVVDQQSCVVCPPPQVVADDPVHRHHPHDNQLSVLLNVQLNVLVVVCVVPVVCCVPTGSSSSNSSLCSLVVLLVLLLVVVVVVCVVVVHPDDSVVSVVVCVVVCSVVCNRPNSRDCSSVVSND

Sequence (172 aa):
MLRNKNKFFIILVLFFVILLFTKIDFRLKTDITCCSDDFDYFIHAETIAEDFDFDYANQLQGVEKARHNKVKIAPFGFLGSGLLAAPFLLIGNIFDNIFGEISQNHVNFKILFYSFSSYFYFLASLYFLYKSILYLGFNITTSKILLYISGSGVIYYFFERYSMTHVYEVFA